Protein AF-A0A968FSJ8-F1 (afdb_monomer_lite)

pLDDT: mean 84.69, std 14.57, range [51.53, 98.25]

Radius of gyration: 20.25 Å; chains: 1; bounding box: 40×29×55 Å

Sequence (153 aa):
ESKTVYKMVLRQFGEQALRFLKKNKTPKQFLRGVFISSFRFFRERLRVHRGVHQRCERCLQELSRDGIQSFALFGVGDEAETLYQLARDRAFQIQEVFDFSEGSRFHQLTVKPVEGLRSYPGQVVLGTQDQVDHRLKTLKELGVDAERIVVLW

Structure (mmCIF, N/CA/C/O backbone):
data_AF-A0A968FSJ8-F1
#
_entry.id   AF-A0A968FSJ8-F1
#
loop_
_atom_site.group_PDB
_atom_site.id
_atom_site.type_symbol
_atom_site.label_atom_id
_atom_site.label_alt_id
_atom_site.label_comp_id
_atom_site.label_asym_id
_atom_site.label_entity_id
_atom_site.label_seq_id
_atom_site.pdbx_PDB_ins_code
_atom_site.Cartn_x
_atom_site.Cartn_y
_atom_site.Cartn_z
_atom_site.occupancy
_atom_site.B_iso_or_equiv
_atom_site.auth_seq_id
_atom_site.auth_comp_id
_atom_site.auth_asym_id
_atom_site.auth_atom_id
_atom_site.pdbx_PDB_model_num
ATOM 1 N N . GLU A 1 1 ? -5.069 14.335 -25.080 1.00 51.53 1 GLU A N 1
ATOM 2 C CA . GLU A 1 1 ? -3.688 14.362 -24.534 1.00 51.53 1 GLU A CA 1
ATOM 3 C C . GLU A 1 1 ? -2.846 13.109 -24.835 1.00 51.53 1 GLU A C 1
ATOM 5 O O . GLU A 1 1 ? -1.643 13.230 -25.026 1.00 51.53 1 GLU A O 1
ATOM 10 N N . SER A 1 2 ? -3.448 11.926 -25.019 1.00 53.84 2 SER A N 1
ATOM 11 C CA . SER A 1 2 ? -2.737 10.653 -25.286 1.00 53.84 2 SER A CA 1
ATOM 12 C C . SER A 1 2 ? -1.827 10.610 -26.543 1.00 53.84 2 SER A C 1
ATOM 14 O O . SER A 1 2 ? -0.836 9.882 -26.583 1.00 53.84 2 SER A O 1
ATOM 16 N N . LYS A 1 3 ? -2.100 11.424 -27.577 1.00 53.03 3 LYS A N 1
ATOM 17 C CA . LYS A 1 3 ? -1.328 11.423 -28.843 1.00 53.03 3 LYS A CA 1
ATOM 18 C C . LYS A 1 3 ? 0.088 12.003 -28.705 1.00 53.03 3 LYS A C 1
ATOM 20 O O . LYS A 1 3 ? 0.991 11.595 -29.434 1.00 53.03 3 LYS A O 1
ATOM 25 N N . THR A 1 4 ? 0.293 12.936 -27.779 1.00 62.31 4 THR A N 1
ATOM 26 C CA . THR A 1 4 ? 1.579 13.631 -27.605 1.00 62.31 4 THR A CA 1
ATOM 27 C C . THR A 1 4 ? 2.588 12.747 -26.876 1.00 62.31 4 THR A C 1
ATOM 29 O O . THR A 1 4 ? 3.750 12.676 -27.272 1.00 62.31 4 THR A O 1
ATOM 32 N N . VAL A 1 5 ? 2.115 11.991 -25.882 1.00 55.25 5 VAL A N 1
ATOM 33 C CA . VAL A 1 5 ? 2.914 11.018 -25.125 1.00 55.25 5 VAL A CA 1
ATOM 34 C C . VAL A 1 5 ? 3.368 9.877 -26.033 1.00 55.25 5 VAL A C 1
ATOM 36 O O . VAL A 1 5 ? 4.551 9.552 -26.072 1.00 55.25 5 VAL A O 1
ATOM 39 N N . TYR A 1 6 ? 2.467 9.348 -26.866 1.00 63.59 6 TYR A N 1
ATOM 40 C CA . TYR A 1 6 ? 2.801 8.293 -27.825 1.00 63.59 6 TYR A CA 1
ATOM 41 C C . TYR A 1 6 ? 3.887 8.725 -28.826 1.00 63.59 6 TYR A C 1
ATOM 43 O O . TYR A 1 6 ? 4.831 7.985 -29.101 1.00 63.59 6 TYR A O 1
ATOM 51 N N . LYS A 1 7 ? 3.806 9.968 -29.319 1.00 69.50 7 LYS A N 1
ATOM 52 C CA . LYS A 1 7 ? 4.807 10.542 -30.230 1.00 69.50 7 LYS A CA 1
ATOM 53 C C . LYS A 1 7 ? 6.167 10.731 -29.550 1.00 69.50 7 LYS A C 1
ATOM 55 O O . LYS A 1 7 ? 7.202 10.549 -30.188 1.00 69.50 7 LYS A O 1
ATOM 60 N N . MET A 1 8 ? 6.167 11.066 -28.261 1.00 75.06 8 MET A N 1
ATOM 61 C CA . MET A 1 8 ? 7.383 11.232 -27.466 1.00 75.06 8 MET A CA 1
ATOM 62 C C . MET A 1 8 ? 8.073 9.885 -27.199 1.00 75.06 8 MET A C 1
ATOM 64 O O . MET A 1 8 ? 9.282 9.772 -27.397 1.00 75.06 8 MET A O 1
ATOM 68 N N . VAL A 1 9 ? 7.301 8.846 -26.869 1.00 65.88 9 VAL A N 1
ATOM 69 C CA . VAL A 1 9 ? 7.798 7.474 -26.664 1.00 65.88 9 VAL A CA 1
ATOM 70 C C . VAL A 1 9 ? 8.351 6.882 -27.963 1.00 65.88 9 VAL A 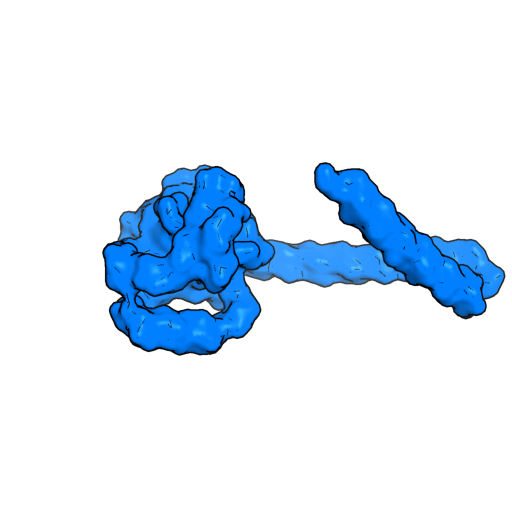C 1
ATOM 72 O O . VAL A 1 9 ? 9.457 6.343 -27.972 1.00 65.88 9 VAL A O 1
ATOM 75 N N . LEU A 1 10 ? 7.647 7.051 -29.089 1.00 68.88 10 LEU A N 1
ATOM 76 C CA . LEU A 1 10 ? 8.133 6.618 -30.405 1.00 68.88 10 LEU A CA 1
ATOM 77 C C . LEU A 1 10 ? 9.438 7.309 -30.800 1.00 68.88 10 LEU A C 1
ATOM 79 O O . LEU A 1 10 ? 10.329 6.676 -31.366 1.00 68.88 10 LEU A O 1
ATOM 83 N N . ARG A 1 11 ? 9.569 8.601 -30.486 1.00 73.12 11 ARG A N 1
ATOM 84 C CA . ARG A 1 11 ? 10.786 9.360 -30.767 1.00 73.12 11 ARG A CA 1
ATOM 85 C C . ARG A 1 11 ? 11.966 8.860 -29.933 1.00 73.12 11 ARG A C 1
ATOM 87 O O . ARG A 1 11 ? 13.034 8.628 -30.491 1.00 73.12 11 ARG A O 1
ATOM 94 N N . GLN A 1 12 ? 11.773 8.627 -28.636 1.00 72.88 12 GLN A N 1
ATOM 95 C CA . GLN A 1 12 ? 12.823 8.086 -27.764 1.00 72.88 12 GLN A CA 1
ATOM 96 C C . GLN A 1 12 ? 13.245 6.669 -28.180 1.00 72.88 12 GLN A C 1
ATOM 98 O O . GLN A 1 12 ? 14.439 6.359 -28.200 1.00 72.88 12 GLN A O 1
ATOM 103 N N . PHE A 1 13 ? 12.286 5.835 -28.590 1.00 72.75 13 PHE A N 1
ATOM 104 C CA . PHE A 1 13 ? 12.556 4.493 -29.102 1.00 72.75 13 PHE A CA 1
ATOM 105 C C . PHE A 1 13 ? 13.326 4.535 -30.430 1.00 72.75 13 PHE A C 1
ATOM 107 O O . PHE A 1 13 ? 14.322 3.830 -30.600 1.00 72.75 13 PHE A O 1
ATOM 114 N N . GLY A 1 14 ? 12.927 5.422 -31.347 1.00 72.12 14 GLY A N 1
ATOM 115 C CA . GLY A 1 14 ? 13.623 5.650 -32.612 1.00 72.12 14 GLY A CA 1
ATOM 116 C C . GLY A 1 14 ? 15.058 6.145 -32.420 1.00 72.12 14 GLY A C 1
ATOM 117 O O . GLY A 1 14 ? 15.979 5.637 -33.057 1.00 72.12 14 GLY A O 1
ATOM 118 N N . GLU A 1 15 ? 15.286 7.082 -31.498 1.00 74.94 15 GLU A N 1
ATOM 119 C CA . GLU A 1 15 ? 16.621 7.614 -31.204 1.00 74.94 15 GLU A CA 1
ATOM 120 C C . GLU A 1 15 ? 17.546 6.566 -30.555 1.00 74.94 15 GLU A C 1
ATOM 122 O O . GLU A 1 15 ? 18.743 6.537 -30.858 1.00 74.94 15 GLU A O 1
ATOM 127 N N . GLN A 1 16 ? 17.023 5.670 -29.708 1.00 67.81 16 GLN A N 1
ATOM 128 C CA . GLN A 1 16 ? 17.793 4.536 -29.177 1.00 67.81 16 GLN A CA 1
ATOM 129 C C . GLN A 1 16 ? 18.093 3.486 -30.254 1.00 67.81 16 GLN A C 1
ATOM 131 O O . GLN A 1 16 ? 19.233 3.021 -30.350 1.00 67.81 16 GLN A O 1
ATOM 136 N N . ALA A 1 17 ? 17.117 3.163 -31.106 1.00 65.62 17 ALA A N 1
ATOM 137 C CA . ALA A 1 17 ? 17.296 2.237 -32.221 1.00 65.62 17 ALA A CA 1
ATOM 138 C C . ALA A 1 17 ? 18.345 2.754 -33.222 1.00 65.62 17 ALA A C 1
ATOM 140 O O . ALA A 1 17 ? 19.218 1.999 -33.649 1.00 65.62 17 ALA A O 1
ATOM 141 N N . LEU A 1 18 ? 18.338 4.057 -33.526 1.00 66.88 18 LEU A N 1
ATOM 142 C CA . LEU A 1 18 ? 19.326 4.708 -34.394 1.00 66.88 18 LEU A CA 1
ATOM 143 C C . LEU A 1 18 ? 20.738 4.725 -33.792 1.00 66.88 18 LEU A C 1
ATOM 145 O O . LEU A 1 18 ? 21.720 4.510 -34.508 1.00 66.88 18 LEU A O 1
ATOM 149 N N . ARG A 1 19 ? 20.873 4.919 -32.474 1.00 65.31 19 ARG A N 1
ATOM 150 C CA . ARG A 1 19 ? 22.173 4.791 -31.788 1.00 65.31 19 ARG A CA 1
ATOM 151 C C . ARG A 1 19 ? 22.695 3.351 -31.816 1.00 65.31 19 ARG A C 1
ATOM 153 O O . ARG A 1 19 ? 23.899 3.151 -31.968 1.00 65.31 19 ARG A O 1
ATOM 160 N N . PHE A 1 20 ? 21.807 2.361 -31.734 1.00 58.75 20 PHE A N 1
ATOM 161 C CA . PHE A 1 20 ? 22.151 0.944 -31.893 1.00 58.75 20 PHE A CA 1
ATOM 162 C C . PHE A 1 20 ? 22.526 0.574 -33.337 1.00 58.75 20 PHE A C 1
ATOM 164 O O . PHE A 1 20 ? 23.461 -0.209 -33.527 1.00 58.75 20 PHE A O 1
ATOM 171 N N . LEU A 1 21 ? 21.862 1.174 -34.333 1.00 58.53 21 LEU A N 1
ATOM 172 C CA . LEU A 1 21 ? 22.177 1.045 -35.763 1.00 58.53 21 LEU A CA 1
ATOM 173 C C . LEU A 1 21 ? 23.580 1.569 -36.091 1.00 58.53 21 LEU A C 1
ATOM 175 O O . LEU A 1 21 ? 24.315 0.926 -36.833 1.00 58.53 21 LEU A O 1
ATOM 179 N N . LYS A 1 22 ? 23.998 2.691 -35.489 1.00 62.47 22 LYS A N 1
ATOM 180 C CA . LYS A 1 22 ? 25.357 3.235 -35.675 1.00 62.47 22 LYS A CA 1
ATOM 181 C C . LYS A 1 22 ? 26.470 2.353 -35.095 1.00 62.47 22 LYS A C 1
ATOM 183 O O . LYS A 1 22 ? 27.623 2.523 -35.480 1.00 62.47 22 LYS A O 1
ATOM 188 N N . LYS A 1 23 ? 26.157 1.438 -34.169 1.00 59.50 23 LYS A N 1
ATOM 189 C CA . LYS A 1 23 ? 27.157 0.665 -33.409 1.00 59.50 23 LYS A CA 1
ATOM 190 C C . LYS A 1 23 ? 27.300 -0.799 -33.845 1.00 59.50 23 LYS A C 1
ATOM 192 O O . LYS A 1 23 ? 28.321 -1.401 -33.534 1.00 59.50 23 LYS A O 1
ATOM 197 N N . ASN A 1 24 ? 26.328 -1.375 -34.562 1.00 52.41 24 ASN A N 1
ATOM 198 C CA . ASN A 1 24 ? 26.322 -2.800 -34.925 1.00 52.41 24 ASN A CA 1
ATOM 199 C C . ASN A 1 24 ? 26.196 -2.999 -36.443 1.00 52.41 24 ASN A C 1
ATOM 201 O O . ASN A 1 24 ? 25.220 -2.572 -37.049 1.00 52.41 24 ASN A O 1
ATOM 205 N N . LYS A 1 25 ? 27.171 -3.684 -37.058 1.00 59.66 25 LYS A N 1
ATOM 206 C CA . LYS A 1 25 ? 27.300 -3.797 -38.525 1.00 59.66 25 LYS A CA 1
ATOM 207 C C . LYS A 1 25 ? 26.359 -4.809 -39.198 1.00 59.66 25 LYS A C 1
ATOM 209 O O . LYS A 1 25 ? 26.323 -4.841 -40.421 1.00 59.66 25 LYS A O 1
ATOM 214 N N . THR A 1 26 ? 25.608 -5.642 -38.464 1.00 64.62 26 THR A N 1
ATOM 215 C CA . THR A 1 26 ? 24.704 -6.636 -39.087 1.00 64.62 26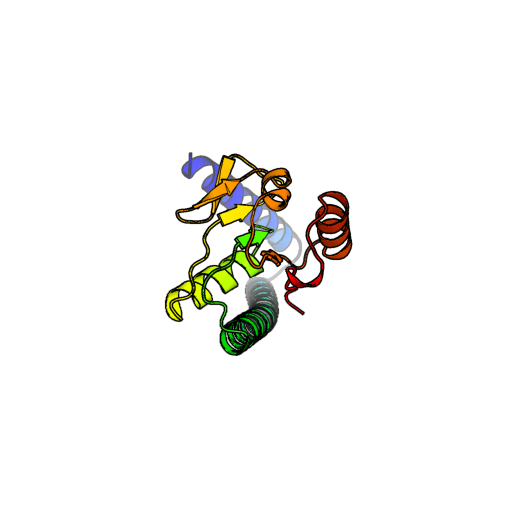 THR A CA 1
ATOM 216 C C . THR A 1 26 ? 23.303 -6.717 -38.457 1.00 64.62 26 THR A C 1
ATOM 218 O O . THR A 1 26 ? 23.182 -6.800 -37.231 1.00 64.62 26 THR A O 1
ATOM 221 N N . PRO A 1 27 ? 22.232 -6.822 -39.277 1.00 62.66 27 PRO A N 1
ATOM 222 C CA . PRO A 1 27 ? 20.840 -6.958 -38.815 1.00 62.66 27 PRO A CA 1
ATOM 223 C C . PRO A 1 27 ? 20.610 -8.150 -37.876 1.00 62.66 27 PRO A C 1
ATOM 225 O O . PRO A 1 27 ? 19.809 -8.085 -36.947 1.00 62.66 27 PRO A O 1
ATOM 228 N N . LYS A 1 28 ? 21.363 -9.239 -38.080 1.00 62.59 28 LYS A N 1
ATOM 229 C CA . LYS A 1 28 ? 21.295 -10.461 -37.267 1.00 62.59 28 LYS A CA 1
ATOM 230 C C . LYS A 1 28 ? 21.817 -10.241 -35.840 1.00 62.59 28 LYS A C 1
ATOM 232 O O . LYS A 1 28 ? 21.268 -10.804 -34.899 1.00 62.59 28 LYS A O 1
ATOM 237 N N . GLN A 1 29 ? 22.841 -9.400 -35.667 1.00 62.91 29 GLN A N 1
ATOM 238 C CA . GLN A 1 29 ? 23.366 -9.019 -34.349 1.00 62.91 29 GLN A CA 1
ATOM 239 C C . GLN A 1 29 ? 22.431 -8.037 -33.633 1.00 62.91 29 GLN A C 1
ATOM 241 O O . GLN A 1 29 ? 22.252 -8.148 -32.424 1.00 62.91 29 GLN A O 1
ATOM 246 N N . PHE A 1 30 ? 21.775 -7.140 -34.377 1.00 60.84 30 PHE A N 1
ATOM 247 C CA . PHE A 1 30 ? 20.757 -6.231 -33.845 1.00 60.84 30 PHE A CA 1
ATOM 248 C C . PHE A 1 30 ? 19.522 -6.982 -33.332 1.00 60.84 30 PHE A C 1
ATOM 250 O O . PHE A 1 30 ? 19.159 -6.821 -32.170 1.00 60.84 30 PHE A O 1
ATOM 257 N N . LEU A 1 31 ? 18.930 -7.866 -34.144 1.00 63.06 31 LEU A N 1
ATOM 258 C CA . LEU A 1 31 ? 17.775 -8.669 -33.725 1.00 63.06 31 LEU A CA 1
ATOM 259 C C . LEU A 1 31 ? 18.115 -9.551 -32.523 1.00 63.06 31 LEU A C 1
ATOM 261 O O . LEU A 1 31 ? 17.333 -9.638 -31.583 1.00 63.06 31 LEU A O 1
ATOM 265 N N . ARG A 1 32 ? 19.313 -10.145 -32.502 1.00 63.97 32 ARG A N 1
ATOM 266 C CA . ARG A 1 32 ? 19.782 -10.948 -31.368 1.00 63.97 32 ARG A CA 1
ATOM 267 C C . ARG A 1 32 ? 20.004 -10.098 -30.112 1.00 63.97 32 ARG A C 1
ATOM 269 O O . ARG A 1 32 ? 19.627 -10.527 -29.029 1.00 63.97 32 ARG A O 1
ATOM 276 N N . GLY A 1 33 ? 20.563 -8.896 -30.248 1.00 62.06 33 GLY A N 1
ATOM 277 C CA . GLY A 1 33 ? 20.774 -7.959 -29.142 1.00 62.06 33 GLY A CA 1
ATOM 278 C C . GLY A 1 33 ? 19.467 -7.440 -28.546 1.00 62.06 33 GLY A C 1
ATOM 279 O O . GLY A 1 33 ? 19.305 -7.480 -27.330 1.00 62.06 33 GLY A O 1
ATOM 280 N N . VAL A 1 34 ? 18.516 -7.033 -29.392 1.00 60.50 34 VAL A N 1
ATOM 281 C CA . VAL A 1 34 ? 17.175 -6.595 -28.974 1.00 60.50 34 VAL A CA 1
ATOM 282 C C . VAL A 1 34 ? 16.416 -7.753 -28.334 1.00 60.50 34 VAL A C 1
ATOM 284 O O . VAL A 1 34 ? 15.896 -7.594 -27.239 1.00 60.50 34 VAL A O 1
ATOM 287 N N . PHE A 1 35 ? 16.426 -8.942 -28.938 1.00 70.19 35 PHE A N 1
ATOM 288 C CA . PHE A 1 35 ? 15.725 -10.102 -28.390 1.00 70.19 35 PHE A CA 1
ATOM 289 C C . PHE A 1 35 ? 16.302 -10.554 -27.040 1.00 70.19 35 PHE A C 1
ATOM 291 O O . PHE A 1 35 ? 15.543 -10.794 -26.109 1.00 70.19 35 PHE A O 1
ATOM 298 N N . ILE A 1 36 ? 17.632 -10.617 -26.884 1.00 67.38 36 ILE A N 1
ATOM 299 C CA . ILE A 1 36 ? 18.277 -10.985 -25.609 1.00 67.38 36 ILE A CA 1
ATOM 300 C C . ILE A 1 36 ? 18.057 -9.902 -24.544 1.00 67.38 36 ILE A C 1
ATOM 302 O O . ILE A 1 36 ? 17.766 -10.231 -23.395 1.00 67.38 36 ILE A O 1
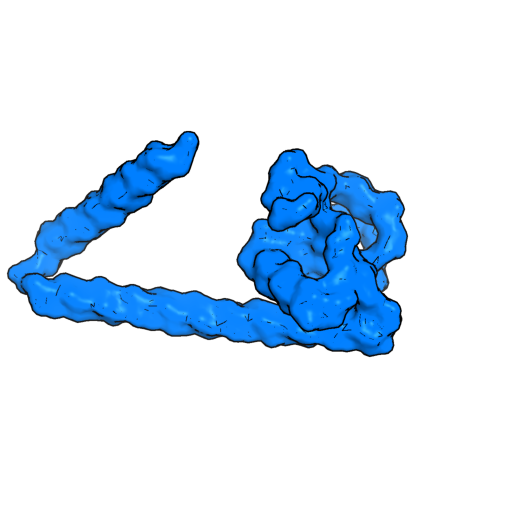ATOM 306 N N . SER A 1 37 ? 18.171 -8.623 -24.913 1.00 61.53 37 SER A N 1
ATOM 307 C CA . SER A 1 37 ? 17.895 -7.481 -24.031 1.00 61.53 37 SER A CA 1
ATOM 308 C C . SER A 1 37 ? 16.447 -7.494 -23.547 1.00 61.53 37 SER A C 1
ATOM 310 O O . SER A 1 37 ? 16.211 -7.433 -22.343 1.00 61.53 37 SER A O 1
ATOM 312 N N . SER A 1 38 ? 15.489 -7.645 -24.464 1.00 64.69 38 SER A N 1
ATOM 313 C CA . SER A 1 38 ? 14.071 -7.749 -24.137 1.00 64.69 38 SER A CA 1
ATOM 314 C C . SER A 1 38 ? 13.796 -8.988 -23.295 1.00 64.69 38 SER A C 1
ATOM 316 O O . SER A 1 38 ? 13.147 -8.871 -22.268 1.00 64.69 38 SER A O 1
ATOM 318 N N . PHE A 1 39 ? 14.332 -10.160 -23.642 1.00 68.25 39 PHE A N 1
ATOM 319 C CA . PHE A 1 39 ? 14.097 -11.383 -22.873 1.00 68.25 39 PHE A CA 1
ATOM 320 C C . PHE A 1 39 ? 14.673 -11.303 -21.455 1.00 68.25 39 PHE A C 1
ATOM 322 O O . PHE A 1 39 ? 14.017 -11.714 -20.500 1.00 68.25 39 PHE A O 1
ATOM 329 N N . ARG A 1 40 ? 15.876 -10.736 -21.287 1.00 65.00 40 ARG A N 1
ATOM 330 C CA . ARG A 1 40 ? 16.465 -10.494 -19.963 1.00 65.00 40 ARG A CA 1
ATOM 331 C C . ARG A 1 40 ? 15.631 -9.497 -19.162 1.00 65.00 40 ARG A C 1
ATOM 333 O O . ARG A 1 40 ? 15.310 -9.790 -18.016 1.00 65.00 40 ARG A O 1
ATOM 340 N N . PHE A 1 41 ? 15.225 -8.392 -19.784 1.00 62.69 41 PHE A N 1
ATOM 341 C CA . PHE A 1 41 ? 14.353 -7.388 -19.177 1.00 62.69 41 PHE A CA 1
ATOM 342 C C . PHE A 1 41 ? 13.004 -7.984 -18.747 1.00 62.69 41 PHE A C 1
ATOM 344 O O . PHE A 1 41 ? 12.586 -7.800 -17.608 1.00 62.69 41 PHE A O 1
ATOM 351 N N . PHE A 1 42 ? 12.353 -8.765 -19.614 1.00 65.75 42 PHE A N 1
ATOM 352 C CA . PHE A 1 42 ? 11.105 -9.465 -19.306 1.00 65.75 42 PHE A CA 1
ATOM 353 C C . PHE A 1 42 ? 11.293 -10.490 -18.191 1.00 65.75 42 PHE A C 1
ATOM 355 O O . PHE A 1 42 ? 10.467 -10.566 -17.290 1.00 65.75 42 PHE A O 1
ATOM 362 N N . ARG A 1 43 ? 12.384 -11.260 -18.205 1.00 67.50 43 ARG A N 1
ATOM 363 C CA . ARG A 1 43 ? 12.673 -12.244 -17.157 1.00 67.50 43 ARG A CA 1
ATOM 364 C C . ARG A 1 43 ? 12.925 -11.581 -15.800 1.00 67.50 43 ARG A C 1
ATOM 366 O O . ARG A 1 43 ? 12.432 -12.087 -14.794 1.00 67.50 43 ARG A O 1
ATOM 373 N N . GLU A 1 44 ? 13.664 -10.473 -15.760 1.00 61.84 44 GLU A N 1
ATOM 374 C CA . GLU A 1 44 ? 13.878 -9.682 -14.539 1.00 61.84 44 GLU A CA 1
ATOM 375 C C . GLU A 1 44 ? 12.559 -9.071 -14.044 1.00 61.84 44 GLU A C 1
ATOM 377 O O . GLU A 1 44 ? 12.200 -9.293 -12.889 1.00 61.84 44 GLU A O 1
ATOM 382 N N . ARG A 1 45 ? 11.774 -8.431 -14.922 1.00 63.56 45 ARG A N 1
ATOM 383 C CA . ARG A 1 45 ? 10.427 -7.913 -14.608 1.00 63.56 45 ARG A CA 1
ATOM 384 C C . ARG A 1 45 ? 9.495 -8.997 -14.069 1.00 63.56 45 ARG A C 1
ATOM 386 O O . ARG A 1 45 ? 8.853 -8.785 -13.049 1.00 63.56 45 ARG A O 1
ATOM 393 N N . LEU A 1 46 ? 9.445 -10.169 -14.703 1.00 67.06 46 LEU A N 1
ATOM 394 C CA . LEU A 1 46 ? 8.612 -11.294 -14.262 1.00 67.06 46 LEU A CA 1
ATOM 395 C C . LEU A 1 46 ? 9.047 -11.829 -12.895 1.00 67.06 46 LEU A C 1
ATOM 397 O O . LEU A 1 46 ? 8.203 -12.216 -12.089 1.00 67.06 46 LEU A O 1
ATOM 401 N N . ARG A 1 47 ? 10.355 -11.853 -12.610 1.00 67.88 47 ARG A N 1
ATOM 402 C CA . ARG A 1 47 ? 10.865 -12.276 -11.300 1.00 67.88 47 ARG A CA 1
ATOM 403 C C . ARG A 1 47 ? 10.496 -11.272 -10.208 1.00 67.88 47 ARG A C 1
ATOM 405 O O . ARG A 1 47 ? 10.048 -11.699 -9.148 1.00 67.88 47 ARG A O 1
ATOM 412 N N . VAL A 1 48 ? 10.648 -9.975 -10.476 1.00 68.56 48 VAL A N 1
ATOM 413 C CA . VAL A 1 48 ? 10.233 -8.902 -9.557 1.00 68.56 48 VAL A CA 1
ATOM 414 C C . VAL A 1 48 ? 8.726 -8.973 -9.312 1.00 68.56 48 VAL A C 1
ATOM 416 O O . VAL A 1 48 ? 8.305 -9.012 -8.162 1.00 68.56 48 VAL A O 1
ATOM 419 N N . HIS A 1 49 ? 7.927 -9.129 -10.368 1.00 74.06 49 HIS A N 1
ATOM 420 C CA . HIS A 1 49 ? 6.472 -9.243 -10.269 1.00 74.06 49 HIS A CA 1
ATOM 421 C C . HIS A 1 49 ? 6.027 -10.460 -9.446 1.00 74.06 49 HIS A C 1
ATOM 423 O O . HIS A 1 49 ? 5.101 -10.360 -8.649 1.00 74.06 49 HIS A O 1
ATOM 429 N N . ARG A 1 50 ? 6.697 -11.616 -9.583 1.00 81.12 50 ARG A N 1
ATOM 430 C CA . ARG A 1 50 ? 6.424 -12.782 -8.720 1.00 81.12 50 ARG A CA 1
ATOM 431 C C . ARG A 1 50 ? 6.732 -12.494 -7.253 1.00 81.12 50 ARG A C 1
ATOM 433 O O . ARG A 1 50 ? 5.953 -12.894 -6.397 1.00 81.12 50 ARG A O 1
ATOM 440 N N . GLY A 1 51 ? 7.840 -11.807 -6.974 1.00 85.44 51 GLY A N 1
ATOM 441 C CA . GLY A 1 51 ? 8.195 -11.397 -5.616 1.00 85.44 51 GLY A CA 1
ATOM 442 C C . GLY A 1 51 ? 7.141 -10.473 -5.011 1.00 85.44 51 GLY A C 1
ATOM 443 O O . GLY A 1 51 ? 6.623 -10.761 -3.940 1.00 85.44 51 GLY A O 1
ATOM 444 N N . VAL A 1 52 ? 6.764 -9.416 -5.734 1.00 88.00 52 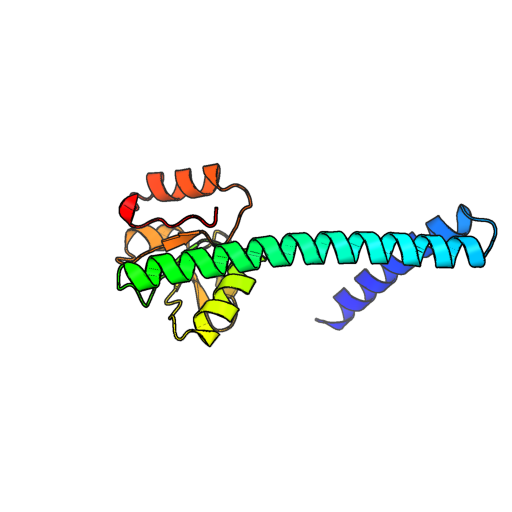VAL A N 1
ATOM 445 C CA . VAL A 1 52 ? 5.713 -8.475 -5.314 1.00 88.00 52 VAL A CA 1
ATOM 446 C C . VAL A 1 52 ? 4.391 -9.200 -5.055 1.00 88.00 52 VAL A C 1
ATOM 448 O O . VAL A 1 52 ? 3.794 -9.013 -3.998 1.00 88.00 52 VAL A O 1
ATOM 451 N N . HIS A 1 53 ? 3.973 -10.082 -5.965 1.00 91.38 53 HIS A N 1
ATOM 452 C CA . HIS A 1 53 ? 2.738 -10.852 -5.825 1.00 91.38 53 HIS A CA 1
ATOM 453 C C . HIS A 1 53 ? 2.734 -11.716 -4.560 1.00 91.38 53 HIS A C 1
ATOM 455 O O . HIS A 1 53 ? 1.788 -11.654 -3.784 1.00 91.38 53 HIS A O 1
ATOM 461 N N . GLN A 1 54 ? 3.805 -12.475 -4.308 1.00 91.56 54 GLN A N 1
ATOM 462 C CA . GLN A 1 54 ? 3.914 -13.327 -3.117 1.00 91.56 54 GLN A CA 1
ATOM 463 C C . GLN A 1 54 ? 3.849 -12.525 -1.813 1.00 91.56 54 GLN A C 1
ATOM 465 O O . GLN A 1 54 ? 3.233 -12.970 -0.846 1.00 91.56 54 GLN A O 1
ATOM 470 N N . ARG A 1 55 ? 4.462 -11.337 -1.781 1.00 92.81 55 ARG A N 1
ATOM 471 C CA . ARG A 1 55 ? 4.407 -10.445 -0.615 1.00 92.81 55 ARG A CA 1
ATOM 472 C C . ARG A 1 55 ? 3.016 -9.881 -0.387 1.00 92.81 55 ARG A C 1
ATOM 474 O O . ARG A 1 55 ? 2.539 -9.888 0.741 1.00 92.81 55 ARG A O 1
ATOM 481 N N . CYS A 1 56 ? 2.353 -9.445 -1.455 1.00 94.56 56 CYS A N 1
ATOM 482 C CA . CYS A 1 56 ? 0.975 -8.969 -1.385 1.00 94.56 56 CYS A CA 1
ATOM 483 C C . CYS A 1 56 ? 0.031 -10.090 -0.927 1.00 94.56 56 CYS A C 1
ATOM 485 O O . CYS A 1 56 ? -0.808 -9.867 -0.061 1.00 94.56 56 CYS A O 1
ATOM 487 N N . GLU A 1 57 ? 0.198 -11.314 -1.436 1.00 94.50 57 GLU A N 1
ATOM 488 C CA . GLU A 1 57 ? -0.585 -12.467 -0.980 1.00 94.50 57 GLU A CA 1
ATOM 489 C C . GLU A 1 57 ? -0.369 -12.772 0.500 1.00 94.50 57 GLU A C 1
ATOM 491 O O . GLU A 1 57 ? -1.346 -12.999 1.212 1.00 94.50 57 GLU A O 1
ATOM 496 N N . ARG A 1 58 ? 0.885 -12.754 0.969 1.00 94.50 58 ARG A N 1
ATOM 497 C CA . ARG A 1 58 ? 1.203 -12.947 2.389 1.00 94.50 58 ARG A CA 1
ATOM 498 C C . ARG A 1 58 ? 0.578 -11.850 3.249 1.00 94.50 58 ARG A C 1
ATOM 500 O O . ARG A 1 58 ? -0.075 -12.169 4.233 1.00 94.50 58 ARG A O 1
ATOM 507 N N . CYS A 1 59 ? 0.711 -10.590 2.840 1.00 95.38 59 CYS A N 1
ATOM 508 C CA . CYS A 1 59 ? 0.099 -9.451 3.523 1.00 95.38 59 CYS A CA 1
ATOM 509 C C . CYS A 1 59 ? -1.418 -9.633 3.670 1.00 95.38 59 CYS A C 1
ATOM 511 O O . CYS A 1 59 ? -1.955 -9.475 4.761 1.00 95.38 59 CYS A O 1
ATOM 513 N N . LEU A 1 60 ? -2.122 -10.010 2.598 1.00 96.19 60 LEU A N 1
ATOM 514 C CA . LEU A 1 60 ? -3.567 -10.253 2.661 1.00 96.19 60 LEU A CA 1
ATOM 515 C C . LEU A 1 60 ? -3.918 -11.468 3.535 1.00 96.19 60 LEU A C 1
ATOM 517 O O . LEU A 1 60 ? -4.936 -11.454 4.218 1.00 96.19 60 LEU A O 1
ATOM 521 N N . GLN A 1 61 ? -3.092 -12.518 3.546 1.00 95.19 61 GLN A N 1
ATOM 522 C CA . GLN A 1 61 ? -3.289 -13.668 4.439 1.00 95.19 61 GLN A CA 1
ATOM 523 C C . GLN A 1 61 ? -3.134 -13.287 5.913 1.00 95.19 61 GLN A C 1
ATOM 525 O O . GLN A 1 61 ? -3.925 -13.739 6.738 1.00 95.19 61 GLN A O 1
ATOM 530 N N . GLU A 1 62 ? -2.146 -12.455 6.241 1.00 94.25 62 GLU A N 1
ATOM 531 C CA . GLU A 1 62 ? -1.933 -11.945 7.598 1.00 94.25 62 GLU A CA 1
ATOM 532 C C . GLU A 1 62 ? -3.108 -11.070 8.041 1.00 94.25 62 GLU A C 1
ATOM 534 O O . GLU A 1 62 ? -3.711 -11.355 9.072 1.00 94.25 62 GLU A O 1
ATOM 539 N N . LEU A 1 63 ? -3.533 -10.114 7.206 1.00 95.56 63 LEU A N 1
ATOM 540 C CA . LEU A 1 63 ? -4.731 -9.309 7.468 1.00 95.56 63 LEU A CA 1
ATOM 541 C C . LEU A 1 63 ? -5.975 -10.186 7.674 1.00 95.56 63 LEU A C 1
ATOM 543 O O . LEU A 1 63 ? -6.723 -9.979 8.627 1.00 95.56 63 LEU A O 1
ATOM 547 N N . SER A 1 64 ? -6.172 -11.206 6.829 1.00 95.81 64 SER A N 1
ATOM 548 C CA . SER A 1 64 ? -7.288 -12.148 6.976 1.00 95.81 64 SER A CA 1
ATOM 549 C C . SER A 1 64 ? -7.241 -12.905 8.299 1.00 95.81 64 SER A C 1
ATOM 551 O O . SER A 1 64 ? -8.289 -13.122 8.907 1.00 95.81 64 SER A O 1
ATOM 553 N N . ARG A 1 65 ? -6.054 -13.366 8.712 1.00 95.38 65 ARG A N 1
ATOM 554 C CA . ARG A 1 65 ? -5.857 -14.117 9.958 1.00 95.38 65 ARG A CA 1
ATOM 555 C C . ARG A 1 65 ? -6.199 -13.258 11.170 1.00 95.38 65 ARG A C 1
ATOM 557 O O . ARG A 1 65 ? -6.774 -13.763 12.129 1.00 95.38 65 ARG A O 1
ATOM 564 N N . ASP A 1 66 ? -5.899 -11.973 11.078 1.00 94.62 66 ASP A N 1
ATOM 565 C CA . ASP A 1 66 ? -6.135 -10.989 12.126 1.00 94.62 66 ASP A CA 1
ATOM 566 C C . ASP A 1 66 ? -7.567 -10.401 12.052 1.00 94.62 66 ASP A C 1
ATOM 568 O O . ASP A 1 66 ? -7.914 -9.474 12.781 1.00 94.62 66 ASP A O 1
ATOM 572 N N . GLY A 1 67 ? -8.430 -10.948 11.181 1.00 95.75 67 GLY A N 1
ATOM 573 C CA . GLY A 1 67 ? -9.840 -10.562 11.047 1.00 95.75 67 GLY A CA 1
ATOM 574 C C . GLY A 1 67 ? -10.075 -9.236 10.316 1.00 95.75 67 GLY A C 1
ATOM 575 O O . GLY A 1 67 ? -11.192 -8.719 10.317 1.00 95.75 67 GLY A O 1
ATOM 576 N N . ILE A 1 68 ? -9.048 -8.678 9.677 1.00 96.75 68 ILE A N 1
ATOM 577 C CA . ILE A 1 68 ? -9.112 -7.404 8.962 1.00 96.75 68 ILE A CA 1
ATOM 578 C C . ILE A 1 68 ? -9.499 -7.661 7.505 1.00 96.75 68 ILE A C 1
ATOM 580 O O . ILE A 1 68 ? -8.750 -8.280 6.756 1.00 96.75 68 ILE A O 1
ATOM 584 N N . GLN A 1 69 ? -10.651 -7.141 7.076 1.00 95.81 69 GLN A N 1
ATOM 585 C CA . GLN A 1 69 ? -11.118 -7.226 5.679 1.00 95.81 69 GLN A CA 1
ATOM 586 C C . GLN A 1 69 ? -11.032 -5.895 4.923 1.00 95.81 69 GLN A C 1
ATOM 588 O O . GLN A 1 69 ? -11.235 -5.846 3.709 1.00 95.81 69 GLN A O 1
ATOM 593 N N . SER A 1 70 ? -10.710 -4.809 5.624 1.00 97.62 70 SER A N 1
ATOM 594 C CA . SER A 1 70 ? -10.618 -3.476 5.045 1.00 97.62 70 SER A CA 1
ATOM 595 C C . SER A 1 70 ? -9.427 -2.706 5.590 1.00 97.62 70 SER A C 1
ATOM 597 O O . SER A 1 70 ? -9.177 -2.720 6.796 1.00 97.62 70 SER A O 1
ATOM 599 N N . PHE A 1 71 ? -8.715 -2.008 4.715 1.00 98.25 71 PHE A N 1
ATOM 600 C CA . PHE A 1 71 ? -7.515 -1.256 5.068 1.00 98.25 71 PHE A CA 1
ATOM 601 C C . PHE A 1 71 ? -7.360 -0.012 4.183 1.00 98.25 71 PHE A C 1
ATOM 603 O O . PHE A 1 71 ? -8.030 0.128 3.156 1.00 98.25 71 PHE A O 1
ATOM 610 N N . ALA A 1 72 ? -6.475 0.895 4.588 1.00 98.06 72 ALA A N 1
ATOM 611 C CA . ALA A 1 72 ? -6.031 2.013 3.771 1.00 98.06 72 ALA A CA 1
ATOM 612 C C . ALA A 1 72 ? -4.668 1.704 3.160 1.00 98.06 72 ALA A C 1
ATOM 614 O O . ALA A 1 72 ? -3.857 0.985 3.742 1.00 98.06 72 ALA A O 1
ATOM 615 N N . LEU A 1 73 ? -4.410 2.279 1.995 1.00 97.62 73 LEU A N 1
ATOM 616 C CA . LEU A 1 73 ? -3.142 2.152 1.296 1.00 97.62 73 LEU A CA 1
ATOM 617 C C . LEU A 1 73 ? -2.337 3.441 1.452 1.00 97.62 73 LEU A C 1
ATOM 619 O O . LEU A 1 73 ? -2.872 4.522 1.220 1.00 97.62 73 LEU A O 1
ATOM 623 N N . PHE A 1 74 ? -1.057 3.339 1.803 1.00 97.31 74 PHE A N 1
ATOM 624 C CA . PHE A 1 74 ? -0.125 4.464 1.758 1.00 97.31 74 PHE A CA 1
ATOM 625 C C . PHE A 1 74 ? 0.929 4.231 0.672 1.00 97.31 74 PHE A C 1
ATOM 627 O O . PHE A 1 74 ? 1.822 3.399 0.836 1.00 97.31 74 PHE A O 1
ATOM 634 N N . GLY A 1 75 ? 0.828 4.962 -0.439 1.00 94.94 75 GLY A N 1
ATOM 635 C CA . GLY A 1 75 ? 1.645 4.753 -1.638 1.00 94.94 75 GLY A CA 1
ATOM 636 C C . GLY A 1 75 ? 0.839 4.322 -2.864 1.00 94.94 75 GLY A C 1
ATOM 637 O O . GLY A 1 75 ? -0.127 3.575 -2.742 1.00 94.94 75 GLY A O 1
ATOM 638 N N . VAL A 1 76 ? 1.271 4.765 -4.051 1.00 91.44 76 VAL A N 1
ATOM 639 C CA . VAL A 1 76 ? 0.631 4.471 -5.355 1.00 91.44 76 VAL A CA 1
ATOM 640 C C . VAL A 1 76 ? 1.596 3.841 -6.383 1.00 91.44 76 VAL A C 1
ATOM 642 O O . VAL A 1 76 ? 1.614 4.219 -7.549 1.00 91.44 76 VAL A O 1
ATOM 645 N N . GLY A 1 77 ? 2.440 2.896 -5.950 1.00 88.50 77 GLY A N 1
ATOM 646 C CA . GLY A 1 77 ? 3.437 2.220 -6.801 1.00 88.50 77 GLY A CA 1
ATOM 647 C C . GLY A 1 77 ? 2.979 0.908 -7.464 1.00 88.50 77 GLY A C 1
ATOM 648 O O . GLY A 1 77 ? 1.826 0.496 -7.354 1.00 88.50 77 GLY A O 1
ATOM 649 N N . ASP A 1 78 ? 3.917 0.205 -8.108 1.00 87.25 78 ASP A N 1
ATOM 650 C CA . ASP A 1 78 ? 3.678 -1.113 -8.727 1.00 87.25 78 ASP A CA 1
ATOM 651 C C . ASP A 1 78 ? 3.196 -2.158 -7.688 1.00 87.25 78 ASP A C 1
ATOM 653 O O . ASP A 1 78 ? 2.396 -3.051 -7.996 1.00 87.25 78 ASP A O 1
ATOM 657 N N . GLU A 1 79 ? 3.651 -2.053 -6.434 1.00 91.50 79 GLU A N 1
ATOM 658 C CA . GLU A 1 79 ? 3.175 -2.895 -5.334 1.00 91.50 79 GLU A CA 1
ATOM 659 C C . GLU A 1 79 ? 1.735 -2.578 -4.935 1.00 91.50 79 GLU A C 1
ATOM 661 O O . GLU A 1 79 ? 0.941 -3.503 -4.766 1.00 91.50 79 GLU A O 1
ATOM 666 N N . ALA A 1 80 ? 1.379 -1.295 -4.833 1.00 94.75 80 ALA A N 1
ATOM 667 C CA . ALA A 1 80 ? 0.008 -0.847 -4.597 1.00 94.75 80 ALA A CA 1
ATOM 668 C C . ALA A 1 80 ? -0.943 -1.384 -5.673 1.00 94.75 80 ALA A C 1
ATOM 670 O O . ALA A 1 80 ? -2.019 -1.881 -5.347 1.00 94.75 80 ALA A O 1
ATOM 671 N N . GLU A 1 81 ? -0.533 -1.335 -6.942 1.00 94.25 81 GLU A N 1
ATOM 672 C CA . GLU A 1 81 ? -1.289 -1.877 -8.077 1.00 94.25 81 GLU A CA 1
ATOM 673 C C . GLU A 1 81 ? -1.537 -3.383 -7.940 1.00 94.25 81 GLU A C 1
ATOM 675 O O . GLU A 1 81 ? -2.669 -3.859 -8.066 1.00 94.25 81 GLU A O 1
ATOM 680 N N . THR A 1 82 ? -0.484 -4.140 -7.623 1.00 93.62 82 THR A N 1
ATOM 681 C CA . THR A 1 82 ? -0.583 -5.593 -7.428 1.00 93.62 82 THR A CA 1
ATOM 682 C C . THR A 1 82 ? -1.478 -5.931 -6.235 1.00 93.62 82 THR A C 1
ATOM 684 O O . THR A 1 82 ? -2.331 -6.819 -6.322 1.00 93.62 82 THR A O 1
ATOM 687 N N . LEU A 1 83 ? -1.323 -5.202 -5.127 1.00 95.69 83 LEU A N 1
ATOM 688 C CA . LEU A 1 83 ? -2.129 -5.384 -3.927 1.00 95.69 83 LEU A CA 1
ATOM 689 C C . LEU A 1 83 ? -3.600 -5.044 -4.179 1.00 95.69 83 LEU A C 1
ATOM 691 O O . LEU A 1 83 ? -4.463 -5.785 -3.725 1.00 95.69 83 LEU A O 1
ATOM 695 N N . TYR A 1 84 ? -3.896 -3.978 -4.927 1.00 96.06 84 TYR A N 1
ATOM 696 C CA . TYR A 1 84 ? -5.265 -3.591 -5.277 1.00 96.06 84 TYR A CA 1
ATOM 697 C C . TYR A 1 84 ? -5.987 -4.688 -6.060 1.00 96.06 84 TYR A C 1
ATOM 699 O O . TYR A 1 84 ? -7.122 -5.042 -5.734 1.00 96.06 84 TYR A O 1
ATOM 707 N N . GLN A 1 85 ? -5.321 -5.264 -7.063 1.00 94.50 85 GLN A N 1
ATOM 708 C CA . GLN A 1 85 ? -5.885 -6.354 -7.862 1.00 94.50 85 GLN A CA 1
ATOM 709 C C . GLN A 1 85 ? -6.168 -7.586 -6.995 1.00 94.50 85 GLN A C 1
ATO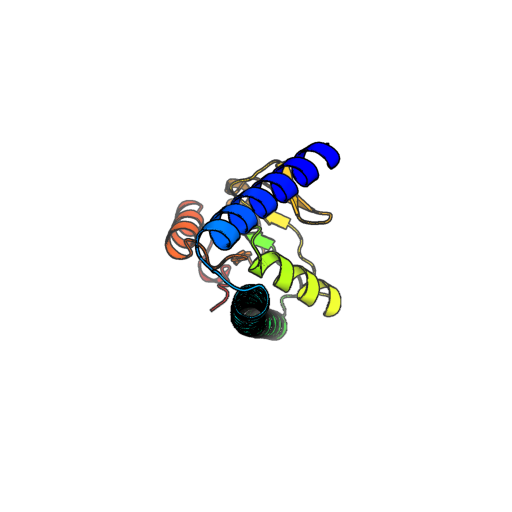M 711 O O . GLN A 1 85 ? -7.289 -8.093 -6.991 1.00 94.50 85 GLN A O 1
ATOM 716 N N . LEU A 1 86 ? -5.187 -8.011 -6.193 1.00 95.38 86 LEU A N 1
ATOM 717 C CA . LEU A 1 86 ? -5.333 -9.165 -5.305 1.00 95.38 86 LEU A CA 1
ATOM 718 C C . LEU A 1 86 ? -6.384 -8.955 -4.213 1.00 95.38 86 LEU A C 1
ATOM 720 O O . LEU A 1 86 ? -7.131 -9.880 -3.897 1.00 95.38 86 LEU A O 1
ATOM 724 N N . ALA A 1 87 ? -6.451 -7.751 -3.644 1.00 96.25 87 ALA A N 1
ATOM 725 C CA . ALA A 1 87 ? -7.442 -7.386 -2.645 1.00 96.25 87 ALA A CA 1
ATOM 726 C C . ALA A 1 87 ? -8.853 -7.525 -3.224 1.00 96.25 87 ALA A C 1
ATOM 728 O O . ALA A 1 87 ? -9.691 -8.209 -2.639 1.00 96.25 87 ALA A O 1
ATOM 729 N N . ARG A 1 88 ? -9.087 -6.963 -4.417 1.00 94.50 88 ARG A N 1
ATOM 730 C CA . ARG A 1 88 ? -10.377 -7.050 -5.108 1.00 94.50 88 ARG A CA 1
ATOM 731 C C . ARG A 1 88 ? -10.783 -8.497 -5.386 1.00 94.50 88 ARG A C 1
ATOM 733 O O . ARG A 1 88 ? -11.921 -8.869 -5.111 1.00 94.50 88 ARG A O 1
ATOM 740 N N . ASP A 1 89 ? -9.861 -9.312 -5.891 1.00 94.19 89 ASP A N 1
ATOM 741 C CA . ASP A 1 89 ? -10.139 -10.709 -6.244 1.00 94.19 89 ASP A CA 1
ATOM 742 C C . ASP A 1 89 ? -10.424 -11.584 -5.006 1.00 94.19 89 ASP A C 1
ATOM 744 O O . ASP A 1 89 ? -11.085 -12.617 -5.109 1.00 94.19 89 ASP A O 1
ATOM 748 N N . ARG A 1 90 ? -9.966 -11.158 -3.821 1.00 92.69 90 ARG A N 1
ATOM 749 C CA . ARG A 1 90 ? -10.168 -11.840 -2.531 1.00 92.69 90 ARG A CA 1
ATOM 750 C C . ARG A 1 90 ? -11.184 -11.148 -1.618 1.00 92.69 90 ARG A C 1
ATOM 752 O O . ARG A 1 90 ? -11.231 -11.458 -0.432 1.00 92.69 90 ARG A O 1
ATOM 759 N N . ALA A 1 91 ? -11.985 -10.232 -2.163 1.00 93.69 91 ALA A N 1
ATOM 760 C CA . ALA A 1 91 ? -13.016 -9.485 -1.440 1.00 93.69 91 ALA A CA 1
ATOM 761 C C . ALA A 1 91 ? -12.507 -8.645 -0.245 1.00 93.69 91 ALA A C 1
ATOM 763 O O . ALA A 1 91 ? -13.260 -8.370 0.686 1.00 93.69 91 ALA A O 1
ATOM 764 N N . PHE A 1 92 ? -11.253 -8.190 -0.285 1.00 97.31 92 PHE A N 1
ATOM 765 C CA . PHE A 1 92 ? -10.765 -7.133 0.601 1.00 97.31 92 PHE A CA 1
ATOM 766 C C . PHE A 1 92 ? -11.172 -5.760 0.071 1.00 97.31 92 PHE A C 1
ATOM 768 O O . PHE A 1 92 ? -11.169 -5.511 -1.138 1.00 97.31 92 PHE A O 1
ATOM 775 N N . GLN A 1 93 ? -11.444 -4.833 0.986 1.00 97.25 93 GLN A N 1
ATOM 776 C CA . GLN A 1 93 ? -11.788 -3.459 0.647 1.00 97.25 93 GLN A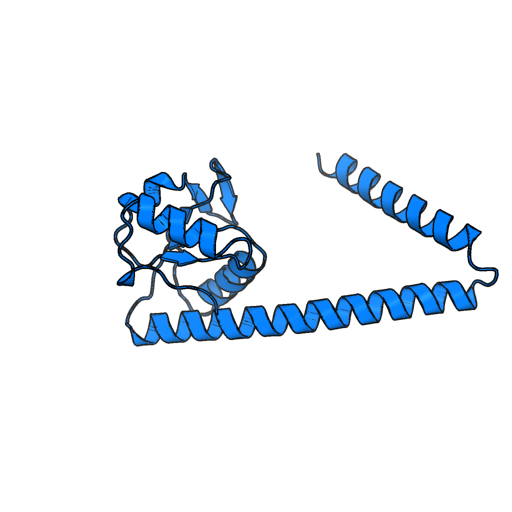 CA 1
ATOM 777 C C . GLN A 1 93 ? -10.633 -2.504 0.954 1.00 97.25 93 GLN A C 1
ATOM 779 O O . GLN A 1 93 ? -10.292 -2.261 2.111 1.00 97.25 93 GLN A O 1
ATOM 784 N N . ILE A 1 94 ? -10.082 -1.884 -0.089 1.00 97.69 94 ILE A N 1
ATOM 785 C CA . ILE A 1 94 ? -9.213 -0.716 0.078 1.00 97.69 94 ILE A CA 1
ATOM 786 C C . ILE A 1 94 ? -10.123 0.499 0.229 1.00 97.69 94 ILE A C 1
ATOM 788 O O . ILE A 1 94 ? -10.762 0.921 -0.735 1.00 97.69 94 ILE A O 1
ATOM 792 N N . GLN A 1 95 ? -10.240 1.009 1.455 1.00 97.56 95 GLN A N 1
ATOM 793 C CA . GLN A 1 95 ? -11.168 2.097 1.771 1.00 97.56 95 GLN A CA 1
ATOM 794 C C . GLN A 1 95 ? -10.644 3.436 1.268 1.00 97.56 95 GLN A C 1
ATOM 796 O O . GLN A 1 95 ? -11.380 4.213 0.664 1.00 97.56 95 GLN A O 1
ATOM 801 N N . GLU A 1 96 ? -9.363 3.693 1.518 1.00 97.81 96 GLU A N 1
ATOM 802 C CA . GLU A 1 96 ? -8.730 4.976 1.246 1.00 97.81 96 GLU A CA 1
ATOM 803 C C . GLU A 1 96 ? -7.311 4.772 0.725 1.00 97.81 96 GLU A C 1
ATOM 805 O O . GLU A 1 96 ? -6.653 3.778 1.038 1.00 97.81 96 GLU A O 1
ATOM 810 N N . VAL A 1 97 ? -6.845 5.724 -0.080 1.00 98.00 97 VAL A N 1
ATOM 811 C CA . VAL A 1 97 ? -5.476 5.764 -0.590 1.00 98.00 97 VAL A CA 1
ATOM 812 C C . VAL A 1 97 ? -4.888 7.103 -0.205 1.00 98.00 97 VAL A C 1
ATOM 814 O O . VAL A 1 97 ? -5.483 8.140 -0.487 1.00 98.00 97 VAL A O 1
ATOM 817 N N . PHE A 1 98 ? -3.721 7.067 0.413 1.00 97.75 98 PHE A N 1
ATOM 818 C CA . PHE A 1 98 ? -2.958 8.228 0.824 1.00 97.75 98 PHE A CA 1
ATOM 819 C C . PHE A 1 98 ? -1.619 8.219 0.099 1.00 97.75 98 PHE A C 1
ATOM 821 O O . PHE A 1 98 ? -0.996 7.167 -0.054 1.00 97.75 98 PHE A O 1
ATOM 828 N N . ASP A 1 99 ? -1.157 9.378 -0.347 1.00 96.25 99 ASP A N 1
ATOM 829 C CA . ASP A 1 99 ? 0.193 9.560 -0.876 1.00 96.25 99 ASP A CA 1
ATOM 830 C C . ASP A 1 99 ? 0.543 11.059 -0.865 1.00 96.25 99 ASP A C 1
ATOM 832 O O . ASP A 1 99 ? -0.309 11.907 -0.609 1.00 96.25 99 ASP A O 1
ATOM 836 N N . PHE A 1 100 ? 1.798 11.399 -1.156 1.00 94.12 100 PHE A N 1
ATOM 837 C CA . PHE A 1 100 ? 2.223 12.788 -1.351 1.00 94.12 100 PHE A CA 1
ATOM 838 C C . PHE A 1 100 ? 1.675 13.393 -2.656 1.00 94.12 100 PHE A C 1
ATOM 840 O O . PHE A 1 100 ? 1.699 14.605 -2.844 1.00 94.12 100 PHE A O 1
ATOM 847 N N . SER A 1 101 ? 1.171 12.552 -3.560 1.00 91.50 101 SER A N 1
ATOM 848 C CA . SER A 1 101 ? 0.498 12.930 -4.805 1.00 91.50 101 SER A CA 1
ATOM 849 C C . SER A 1 101 ? -1.016 13.145 -4.624 1.00 91.50 101 SER A C 1
ATOM 851 O O . SER A 1 101 ? -1.832 12.556 -5.341 1.00 91.50 101 SER A O 1
ATOM 853 N N . GLU A 1 102 ? -1.401 13.986 -3.657 1.00 93.06 102 GLU A N 1
ATOM 854 C CA . GLU A 1 102 ? -2.804 14.332 -3.370 1.00 93.06 102 GLU A CA 1
ATOM 855 C C . GLU A 1 102 ? -3.575 14.764 -4.633 1.00 93.06 102 GLU A C 1
ATOM 857 O O . GLU A 1 102 ? -3.043 15.411 -5.538 1.00 93.06 102 GLU A O 1
ATOM 862 N N . GLY A 1 103 ? -4.859 14.396 -4.694 1.00 92.00 103 GLY A N 1
ATOM 863 C CA . GLY A 1 103 ? -5.784 14.811 -5.751 1.00 92.00 103 GLY A CA 1
ATOM 864 C C . GLY A 1 103 ? -5.667 13.983 -7.029 1.00 92.00 103 GLY A C 1
ATOM 865 O O . GLY A 1 103 ? -6.549 14.040 -7.890 1.00 92.00 103 GLY A O 1
ATOM 866 N N . SER A 1 104 ? -4.623 13.160 -7.140 1.00 94.88 104 SER A N 1
ATOM 867 C CA . SER A 1 104 ? -4.514 12.155 -8.189 1.00 94.88 104 SER A CA 1
ATOM 868 C C . SER A 1 104 ? -5.526 11.015 -7.991 1.00 94.88 104 SER A C 1
ATOM 870 O O . SER A 1 104 ? -6.250 10.929 -6.992 1.00 94.88 104 SER A O 1
ATOM 872 N N . ARG A 1 105 ? -5.627 10.139 -8.991 1.00 95.75 105 ARG A N 1
ATOM 873 C CA . ARG A 1 105 ? -6.536 8.989 -8.982 1.00 95.75 105 ARG A CA 1
ATOM 874 C C . ARG A 1 105 ? -5.720 7.708 -8.924 1.00 95.75 105 ARG A C 1
ATOM 876 O O . ARG A 1 105 ? -4.831 7.513 -9.747 1.00 95.75 105 ARG A O 1
ATOM 883 N N . PHE A 1 106 ? -6.090 6.827 -8.004 1.00 95.44 106 PHE A N 1
ATOM 884 C CA . PHE A 1 106 ? -5.617 5.452 -7.943 1.00 95.44 106 PHE A CA 1
ATOM 885 C C . PHE A 1 106 ? -6.823 4.534 -8.165 1.00 95.44 106 PHE A C 1
ATOM 887 O O . PHE A 1 106 ? -7.676 4.368 -7.290 1.00 95.44 106 PHE A O 1
ATOM 894 N N . HIS A 1 107 ? -6.953 4.005 -9.384 1.00 94.25 107 HIS A N 1
ATOM 895 C CA . HIS A 1 107 ? -8.177 3.351 -9.867 1.00 94.25 107 HIS A CA 1
ATOM 896 C C . HIS A 1 107 ? -9.424 4.233 -9.678 1.00 94.25 107 HIS A C 1
ATOM 898 O O . HIS A 1 107 ? -9.533 5.326 -10.235 1.00 94.25 107 HIS A O 1
ATOM 904 N N . GLN A 1 108 ? -10.394 3.742 -8.908 1.00 93.56 108 GLN A N 1
ATOM 905 C CA . GLN A 1 108 ? -11.650 4.428 -8.615 1.00 93.56 108 GLN A CA 1
ATOM 906 C C . GLN A 1 108 ? -11.545 5.338 -7.382 1.00 93.56 108 GLN A C 1
ATOM 908 O O . GLN A 1 108 ? -12.480 6.095 -7.108 1.00 93.56 108 GLN A O 1
ATOM 913 N N . LEU A 1 109 ? -10.416 5.296 -6.669 1.00 95.62 109 LEU A N 1
ATOM 914 C CA . LEU A 1 109 ? -10.174 6.031 -5.435 1.00 95.62 109 LEU A CA 1
ATOM 915 C C . LEU A 1 109 ? -9.421 7.329 -5.735 1.00 95.62 109 LEU A C 1
ATOM 917 O O . LEU A 1 109 ? -8.543 7.391 -6.598 1.00 95.62 109 LEU A O 1
ATOM 921 N N . THR A 1 110 ? -9.792 8.389 -5.028 1.00 97.31 110 THR A N 1
ATOM 922 C CA . THR A 1 110 ? -9.046 9.649 -5.045 1.00 97.31 110 THR A CA 1
ATOM 923 C C . THR A 1 110 ? -7.967 9.579 -3.977 1.00 97.31 110 THR A C 1
ATOM 925 O O . THR A 1 110 ? -8.255 9.205 -2.840 1.00 97.31 110 THR A O 1
ATOM 928 N N . VAL A 1 111 ? -6.739 9.926 -4.351 1.00 97.81 111 VAL A N 1
ATOM 929 C CA . VAL A 1 111 ? -5.598 9.945 -3.440 1.00 97.81 111 VAL A CA 1
ATOM 930 C C . VAL A 1 111 ? -5.747 11.130 -2.494 1.00 97.81 111 VAL A C 1
ATOM 932 O O . VAL A 1 111 ? -5.831 12.282 -2.924 1.00 97.81 111 VAL A O 1
ATOM 935 N N . LYS A 1 112 ? -5.814 10.821 -1.204 1.00 98.00 112 LYS A N 1
ATOM 936 C CA . LYS A 1 112 ? -5.942 11.770 -0.103 1.00 98.00 112 LYS A CA 1
ATOM 937 C C . LYS A 1 112 ? -4.564 12.245 0.379 1.00 98.00 112 LYS A C 1
ATOM 939 O O . LYS A 1 112 ? -3.582 11.514 0.212 1.00 98.00 112 LYS A O 1
ATOM 944 N N . PRO A 1 113 ? -4.492 13.430 1.006 1.00 97.50 113 PRO A N 1
ATOM 945 C CA . PRO A 1 113 ? -3.255 13.936 1.592 1.00 97.50 113 PRO A CA 1
ATOM 946 C C . PRO A 1 113 ? -2.786 13.042 2.740 1.00 97.50 113 PRO A C 1
ATOM 948 O O . PRO A 1 113 ? -3.604 12.521 3.504 1.00 97.50 113 PRO A O 1
ATOM 951 N N . VAL A 1 114 ? -1.469 12.882 2.880 1.00 96.62 114 VAL A N 1
ATOM 952 C CA . VAL A 1 114 ? -0.847 11.986 3.869 1.00 96.62 114 VAL A CA 1
ATOM 953 C C . VAL A 1 114 ? -1.269 12.315 5.307 1.00 96.62 114 VAL A C 1
ATOM 955 O O . VAL A 1 114 ? -1.424 11.417 6.129 1.00 96.62 114 VAL A O 1
ATOM 958 N N . GLU A 1 115 ? -1.559 13.581 5.597 1.00 96.69 115 GLU A N 1
ATOM 959 C CA . GLU A 1 115 ? -2.024 14.078 6.893 1.00 96.69 115 GLU A CA 1
ATOM 960 C C . GLU A 1 115 ? -3.333 13.411 7.342 1.00 96.69 115 GLU A C 1
ATOM 962 O O . GLU A 1 115 ? -3.568 13.249 8.542 1.00 96.69 115 GLU A O 1
ATOM 967 N N . GLY A 1 116 ? -4.167 12.962 6.396 1.00 95.94 116 GLY A N 1
ATOM 968 C CA . GLY A 1 116 ? -5.415 12.256 6.688 1.00 95.94 116 GLY A CA 1
ATOM 969 C C . GLY A 1 116 ? -5.215 10.901 7.379 1.00 95.94 116 GLY A C 1
ATOM 970 O O . GLY A 1 116 ? -6.120 10.431 8.071 1.00 95.94 116 GLY A O 1
ATOM 971 N N . LEU A 1 117 ? -4.019 10.305 7.286 1.00 96.31 117 LEU A N 1
ATOM 972 C CA . LEU A 1 117 ? -3.683 9.050 7.970 1.00 96.31 117 LEU A CA 1
ATOM 973 C C . LEU A 1 117 ? -3.760 9.164 9.494 1.00 96.31 117 LEU A C 1
ATOM 975 O O . LEU A 1 117 ? -4.052 8.171 10.158 1.00 96.31 117 LEU A O 1
ATOM 979 N N . ARG A 1 118 ? -3.566 10.369 10.048 1.00 95.31 118 ARG A N 1
ATOM 980 C CA . ARG A 1 118 ? -3.685 10.625 11.490 1.00 95.31 118 ARG A CA 1
ATOM 981 C C . ARG A 1 118 ? -5.084 10.315 12.024 1.00 95.31 118 ARG A C 1
ATOM 983 O O . ARG A 1 118 ? -5.230 9.906 13.171 1.00 95.31 118 ARG A O 1
ATOM 990 N N . SER A 1 119 ? -6.110 10.542 11.207 1.00 94.88 119 SER A N 1
ATOM 991 C CA . SER A 1 119 ? -7.516 10.376 11.593 1.00 94.88 119 SER A CA 1
ATOM 992 C C . SER A 1 119 ? -8.132 9.077 11.088 1.00 94.88 119 SER A C 1
ATOM 994 O O . SER A 1 119 ? -9.218 8.708 11.532 1.00 94.88 119 SER A O 1
ATOM 996 N N . TYR A 1 120 ? -7.467 8.376 10.172 1.00 96.31 120 TYR A N 1
ATOM 997 C CA . TYR A 1 120 ? -7.901 7.051 9.756 1.00 96.31 120 TYR A CA 1
ATOM 998 C C . TYR A 1 120 ? -7.783 6.094 10.957 1.00 96.31 120 TYR A C 1
ATOM 1000 O O . TYR A 1 120 ? -6.749 6.134 11.618 1.00 96.31 120 TYR A O 1
ATOM 1008 N N . PRO A 1 121 ? -8.789 5.258 11.278 1.00 94.31 121 PRO A N 1
ATOM 1009 C CA . PRO A 1 121 ? -8.744 4.370 12.448 1.00 94.31 121 PRO A CA 1
ATOM 1010 C C . PRO A 1 121 ? -8.262 2.944 12.130 1.00 94.31 121 PRO A C 1
ATOM 1012 O O . PRO A 1 121 ? -7.913 2.195 13.036 1.00 94.31 121 PRO A O 1
ATOM 1015 N N . GLY A 1 122 ? -8.260 2.543 10.856 1.00 95.75 122 GLY A N 1
ATOM 1016 C CA . GLY A 1 122 ? -7.975 1.166 10.449 1.00 95.75 122 GLY A CA 1
ATOM 1017 C C . GLY A 1 122 ? -6.492 0.861 10.229 1.00 95.75 122 GLY A C 1
ATOM 1018 O O . GLY A 1 122 ? -5.609 1.683 10.495 1.00 95.75 122 GLY A O 1
ATOM 1019 N N . GLN A 1 123 ? -6.239 -0.322 9.670 1.00 97.81 123 GLN A N 1
ATOM 1020 C CA . GLN A 1 123 ? -4.915 -0.769 9.233 1.00 97.81 123 GLN A CA 1
ATOM 1021 C C . GLN A 1 123 ? -4.451 -0.025 7.980 1.00 97.81 123 GLN A C 1
ATOM 1023 O O . GLN A 1 123 ? -5.234 0.187 7.051 1.00 97.81 123 GLN A O 1
ATOM 1028 N N . VAL A 1 124 ? -3.178 0.349 7.955 1.00 97.81 124 VAL A N 1
ATOM 1029 C CA . VAL A 1 124 ? -2.511 1.069 6.872 1.00 97.81 124 VAL A CA 1
ATOM 1030 C C . VAL A 1 124 ? -1.457 0.149 6.273 1.00 97.81 124 VAL A C 1
ATOM 1032 O O . VAL A 1 124 ? -0.467 -0.186 6.920 1.00 97.81 124 VAL A O 1
ATOM 1035 N N . VAL A 1 125 ? -1.654 -0.243 5.019 1.00 97.56 125 VAL A N 1
ATOM 1036 C CA . VAL A 1 125 ? -0.675 -1.030 4.272 1.00 97.56 125 VAL A CA 1
ATOM 1037 C C . VAL A 1 125 ? 0.212 -0.091 3.467 1.00 97.56 125 VAL A C 1
ATOM 1039 O O . VAL A 1 125 ? -0.274 0.742 2.700 1.00 97.56 125 VAL A O 1
ATOM 1042 N N . LEU A 1 126 ? 1.525 -0.237 3.614 1.00 95.75 126 LEU A N 1
ATOM 1043 C CA . LEU A 1 126 ? 2.501 0.492 2.817 1.00 95.75 126 LEU A CA 1
ATOM 1044 C C . LEU A 1 126 ? 2.562 -0.102 1.400 1.00 95.75 126 LEU A C 1
ATOM 1046 O O . LEU A 1 126 ? 3.146 -1.160 1.178 1.00 95.75 126 LEU A O 1
ATOM 1050 N N . GLY A 1 127 ? 1.962 0.591 0.434 1.00 92.06 127 GLY A N 1
ATOM 1051 C CA . GLY A 1 127 ? 1.801 0.155 -0.958 1.00 92.06 127 GLY A CA 1
ATOM 1052 C C . GLY A 1 127 ? 3.012 0.410 -1.860 1.00 92.06 127 GLY A C 1
ATOM 1053 O O . GLY A 1 127 ? 2.852 0.585 -3.066 1.00 92.06 127 GLY A O 1
ATOM 1054 N N . THR A 1 128 ? 4.217 0.517 -1.304 1.00 87.62 128 THR A N 1
ATOM 1055 C CA . THR A 1 128 ? 5.442 0.771 -2.074 1.00 87.62 128 THR A CA 1
ATOM 1056 C C . THR A 1 128 ? 6.675 0.291 -1.323 1.00 87.62 128 THR A C 1
ATOM 1058 O O . THR A 1 128 ? 6.729 0.364 -0.094 1.00 87.62 128 THR A O 1
ATOM 1061 N N . GLN A 1 129 ? 7.671 -0.185 -2.071 1.00 85.75 129 GLN A N 1
ATOM 1062 C CA . GLN A 1 129 ? 9.002 -0.492 -1.541 1.00 85.75 129 GLN A CA 1
ATOM 1063 C C . GLN A 1 129 ? 10.000 0.657 -1.714 1.00 85.75 129 GLN A C 1
ATOM 1065 O O . GLN A 1 129 ? 11.121 0.578 -1.210 1.00 85.75 129 GLN A O 1
ATOM 1070 N N . ASP A 1 130 ? 9.612 1.731 -2.401 1.00 84.31 130 ASP A N 1
ATOM 1071 C CA . ASP A 1 130 ? 10.469 2.901 -2.519 1.00 84.31 130 ASP A CA 1
ATOM 1072 C C . ASP A 1 130 ? 10.446 3.721 -1.226 1.00 84.31 130 ASP A C 1
ATOM 1074 O O . ASP A 1 130 ? 9.383 4.080 -0.708 1.00 84.31 130 ASP A O 1
ATOM 1078 N N . GLN A 1 131 ? 11.640 4.029 -0.716 1.00 86.75 131 GLN A N 1
ATOM 1079 C CA . GLN A 1 131 ? 11.850 4.872 0.465 1.00 86.75 131 GLN A CA 1
ATOM 1080 C C . GLN A 1 131 ? 11.025 4.435 1.696 1.00 86.75 131 GLN A C 1
ATOM 1082 O O . GLN A 1 131 ? 10.485 5.276 2.419 1.00 86.75 131 GLN A O 1
ATOM 1087 N N . VAL A 1 132 ? 10.938 3.122 1.955 1.00 91.38 132 VAL A N 1
ATOM 1088 C CA . VAL A 1 132 ? 10.175 2.542 3.083 1.00 91.38 132 VAL A CA 1
ATOM 1089 C C . VAL A 1 132 ? 10.514 3.220 4.410 1.00 91.38 132 VAL A C 1
ATOM 1091 O O . VAL A 1 132 ? 9.606 3.639 5.121 1.00 91.38 132 VAL A O 1
ATOM 1094 N N . ASP A 1 133 ? 11.799 3.411 4.716 1.00 92.94 133 ASP A N 1
ATOM 1095 C CA . ASP A 1 133 ? 12.231 4.037 5.972 1.00 92.94 133 ASP A CA 1
ATOM 1096 C C . ASP A 1 133 ? 11.737 5.481 6.111 1.00 92.94 133 ASP A C 1
ATOM 1098 O O . ASP A 1 133 ? 11.285 5.890 7.182 1.00 92.94 133 ASP A O 1
ATOM 1102 N N . HIS A 1 134 ? 11.775 6.248 5.017 1.00 94.00 134 HIS A N 1
ATOM 1103 C CA . HIS A 1 134 ? 11.254 7.612 4.992 1.00 94.00 134 HIS A CA 1
ATOM 1104 C C . HIS A 1 134 ? 9.740 7.614 5.217 1.00 94.00 134 HIS A C 1
ATOM 1106 O O . HIS A 1 134 ? 9.244 8.362 6.053 1.00 94.00 134 HIS A O 1
ATOM 1112 N N . ARG A 1 135 ? 9.003 6.732 4.534 1.00 94.12 135 ARG A N 1
ATOM 1113 C CA . ARG A 1 135 ? 7.546 6.630 4.686 1.00 94.12 135 ARG A CA 1
ATOM 1114 C C . ARG A 1 135 ? 7.137 6.167 6.083 1.00 94.12 135 ARG A C 1
ATOM 1116 O O . ARG A 1 135 ? 6.212 6.729 6.659 1.00 94.12 135 ARG A O 1
ATOM 1123 N N . LEU A 1 136 ? 7.849 5.204 6.663 1.00 95.19 136 LEU A N 1
ATOM 1124 C CA . LEU A 1 136 ? 7.647 4.780 8.050 1.00 95.19 136 LEU A CA 1
ATOM 1125 C C . LEU A 1 136 ? 7.926 5.916 9.033 1.00 95.19 136 LEU A C 1
ATOM 1127 O O . LEU A 1 136 ? 7.187 6.082 10.001 1.00 95.19 136 LEU A O 1
ATOM 1131 N N . LYS A 1 137 ? 8.972 6.712 8.790 1.00 96.12 137 LYS A N 1
ATOM 1132 C CA . LYS A 1 137 ? 9.250 7.912 9.581 1.00 96.12 137 LYS A CA 1
ATOM 1133 C C . LYS A 1 137 ? 8.099 8.918 9.479 1.00 96.12 137 LYS A C 1
ATOM 1135 O O . LYS A 1 137 ? 7.633 9.364 10.520 1.00 96.12 137 LYS A O 1
ATOM 1140 N N . THR A 1 138 ? 7.580 9.187 8.280 1.00 95.44 138 THR A N 1
ATOM 1141 C CA . THR A 1 138 ? 6.406 10.056 8.089 1.00 95.44 138 THR A CA 1
ATOM 1142 C C . THR A 1 138 ? 5.189 9.550 8.867 1.00 95.44 138 THR A C 1
ATOM 1144 O O . THR A 1 138 ? 4.552 10.325 9.572 1.00 95.44 138 THR A O 1
ATOM 1147 N N . LEU A 1 139 ? 4.881 8.248 8.805 1.00 95.44 139 LEU A N 1
ATOM 1148 C CA . LEU A 1 139 ? 3.768 7.659 9.564 1.00 95.44 139 LEU A CA 1
ATOM 1149 C C . LEU A 1 139 ? 3.931 7.859 11.078 1.00 95.44 139 LEU A C 1
ATOM 1151 O O . LEU A 1 139 ? 2.975 8.226 11.759 1.00 95.44 139 LEU A O 1
ATOM 1155 N N . LYS A 1 140 ? 5.151 7.673 11.595 1.00 95.38 140 LYS A N 1
ATOM 1156 C CA . LYS A 1 140 ? 5.469 7.907 13.012 1.00 95.38 140 LYS A CA 1
ATOM 1157 C C . LYS A 1 140 ? 5.322 9.377 13.400 1.00 95.38 140 LYS A C 1
ATOM 1159 O O . LYS A 1 140 ? 4.762 9.669 14.449 1.00 95.38 140 LYS A O 1
ATOM 1164 N N . GLU A 1 141 ? 5.797 10.297 12.563 1.00 96.56 141 GLU A N 1
ATOM 1165 C CA . GLU A 1 141 ? 5.677 11.746 12.786 1.00 96.56 141 GLU A CA 1
ATOM 1166 C C . GLU A 1 141 ? 4.216 12.218 12.767 1.00 96.56 141 GLU A C 1
ATOM 1168 O O . GLU A 1 141 ? 3.852 13.128 13.509 1.00 96.56 141 GLU A O 1
ATOM 1173 N N . LEU A 1 142 ? 3.359 11.556 11.986 1.00 96.12 142 LEU A N 1
ATOM 1174 C CA . LEU A 1 142 ? 1.911 11.781 11.974 1.00 96.12 142 LEU A CA 1
ATOM 1175 C C . LEU A 1 142 ? 1.179 11.152 13.170 1.00 96.12 142 LEU A C 1
ATOM 1177 O O . LEU A 1 142 ? -0.016 11.399 13.346 1.00 96.12 142 LEU A O 1
ATOM 1181 N N . GLY A 1 143 ? 1.877 10.367 13.995 1.00 95.81 143 GLY A N 1
ATOM 1182 C CA . GLY A 1 143 ? 1.307 9.684 15.154 1.00 95.81 143 GLY A CA 1
ATOM 1183 C C . GLY A 1 143 ? 0.466 8.460 14.797 1.00 95.81 143 GLY A C 1
ATOM 1184 O O . GLY A 1 143 ? -0.456 8.132 15.534 1.00 95.81 143 GLY A O 1
ATOM 1185 N N . VAL A 1 144 ? 0.741 7.802 13.666 1.00 96.25 144 VAL A N 1
ATOM 1186 C CA . VAL A 1 144 ? 0.102 6.523 13.325 1.00 96.25 144 VAL A CA 1
ATOM 1187 C C . VAL A 1 144 ? 0.716 5.418 14.185 1.00 96.25 144 VAL A C 1
ATOM 1189 O O . VAL A 1 144 ? 1.935 5.224 14.169 1.00 96.25 144 VAL A O 1
ATOM 1192 N N . ASP A 1 145 ? -0.121 4.684 14.921 1.00 95.19 145 ASP A N 1
ATOM 1193 C CA . ASP A 1 145 ? 0.339 3.606 15.800 1.00 95.19 145 ASP A CA 1
ATOM 1194 C C . ASP A 1 145 ? 1.047 2.504 15.009 1.00 95.19 145 ASP A C 1
ATOM 1196 O O . ASP A 1 145 ? 0.571 2.055 13.965 1.00 95.19 145 ASP A O 1
ATOM 1200 N N . ALA A 1 146 ? 2.180 2.026 15.525 1.00 93.75 146 ALA A N 1
ATOM 1201 C CA . ALA A 1 146 ? 3.006 1.038 14.831 1.00 93.75 146 ALA A CA 1
ATOM 1202 C C . ALA A 1 146 ? 2.270 -0.289 14.568 1.00 93.75 146 ALA A C 1
ATOM 1204 O O . ALA A 1 146 ? 2.516 -0.928 13.550 1.00 93.75 146 ALA A O 1
ATOM 1205 N N . GLU A 1 147 ? 1.342 -0.676 15.446 1.00 94.06 147 GLU A N 1
ATOM 1206 C CA . GLU A 1 147 ? 0.501 -1.877 15.307 1.00 94.06 147 GLU A CA 1
ATOM 1207 C C . GLU A 1 147 ? -0.517 -1.792 14.158 1.00 94.06 147 GLU A C 1
ATOM 1209 O O . GLU A 1 147 ? -1.094 -2.798 13.745 1.00 94.06 147 GLU A O 1
ATOM 1214 N N . ARG A 1 148 ? -0.733 -0.583 13.630 1.00 95.25 148 ARG A N 1
ATOM 1215 C CA . ARG A 1 148 ? -1.632 -0.314 12.509 1.00 95.25 148 ARG A CA 1
ATOM 1216 C C . ARG A 1 148 ? -0.907 -0.260 11.169 1.00 95.25 148 ARG A C 1
ATOM 1218 O O . ARG A 1 148 ? -1.547 0.003 10.155 1.00 95.25 148 ARG A O 1
ATOM 1225 N N . ILE A 1 149 ? 0.415 -0.427 11.152 1.00 95.50 149 ILE A N 1
ATOM 1226 C CA . ILE A 1 149 ? 1.231 -0.289 9.947 1.00 95.50 149 ILE A CA 1
ATOM 1227 C C . ILE A 1 149 ? 1.670 -1.673 9.481 1.00 95.50 149 ILE A C 1
ATOM 1229 O O . ILE A 1 149 ? 2.422 -2.365 10.164 1.00 95.50 149 ILE A O 1
ATOM 1233 N N . VAL A 1 150 ? 1.271 -2.037 8.266 1.00 94.88 150 VAL A N 1
ATOM 1234 C CA . VAL A 1 150 ? 1.690 -3.278 7.608 1.00 94.88 150 VAL A CA 1
ATOM 1235 C C . VAL A 1 150 ? 2.625 -2.945 6.453 1.00 94.88 150 VAL A C 1
ATOM 1237 O O . VAL A 1 150 ? 2.292 -2.160 5.566 1.00 94.88 150 VAL A O 1
ATOM 1240 N N . VAL A 1 151 ? 3.813 -3.546 6.455 1.00 92.81 151 VAL A N 1
ATOM 1241 C CA . VAL A 1 151 ? 4.842 -3.335 5.428 1.00 92.81 151 VAL A CA 1
ATOM 1242 C C . VAL A 1 151 ? 4.948 -4.576 4.546 1.00 92.81 151 VAL A C 1
ATOM 1244 O O . VAL A 1 151 ? 4.984 -5.701 5.040 1.00 92.81 151 VAL A O 1
ATOM 1247 N N . LEU A 1 152 ? 5.024 -4.373 3.229 1.00 86.62 152 LEU A N 1
ATOM 1248 C CA . LEU A 1 152 ? 5.198 -5.445 2.247 1.00 86.62 152 LEU A CA 1
ATOM 1249 C C . LEU A 1 152 ? 6.673 -5.914 2.204 1.00 86.62 152 LEU A C 1
ATOM 1251 O O . LEU A 1 152 ? 7.452 -5.422 1.381 1.00 86.62 152 LEU A O 1
ATOM 1255 N N . TRP A 1 153 ? 7.048 -6.850 3.086 1.00 73.50 153 TRP A N 1
ATOM 1256 C CA . TRP A 1 153 ? 8.404 -7.432 3.210 1.00 73.50 153 TRP A CA 1
ATOM 1257 C C . TRP A 1 153 ? 8.731 -8.518 2.190 1.00 73.50 153 TRP A C 1
ATOM 1259 O O . TRP A 1 153 ? 7.953 -9.495 2.088 1.00 73.50 153 TRP A O 1
#

Foldseek 3Di:
DVVVVVVVVVVVVVVVLVVVVVPDDDPVVVVVVVVVVVVVVVVVVVVVLVLLLVLLVVLVVVCVVVVHQEEEEEDQDPSLVSNVVVSVVVNRYHPAYEYCPAQDDRDPHGHHHPLCLLVDPAAYEYSDPPPVVVVVVSCVVSVPDPVRYHYSD

Secondary structure (DSSP, 8-state):
-HHHHHHHHHHHHHHHHHHHHTT-S-HHHHHHHHHHHHHHHHHHHHHHHHHHHHHHHHHHHHHHHTT--EEEEE--SHHHHHHHHHHHHTT-EEEEEE-SSTT-EETTEEEEPGGGGGT--SEEEE---TTHHHHHHHHHHTT--GGGEEE--